Protein AF-A0A0T1W677-F1 (afdb_monomer_lite)

Sequence (73 aa):
MHFTARYLTPLAVAGGSALAIAMSPAAAAAPLSCTDVGSATQCVSPGNSQITANAPVVQQQQWPEFIIIHRNR

Secondary structure (DSSP, 8-state):
----GGGTHHHHHHHHHHHHHHTS-----PPPEEEEETTEEEEEETTEEEEEEPPP-----------------

Foldseek 3Di:
DDPPCVVCVVVVVVVVVVVVVVPPPPPDPFDWDWDDDPQKIWIDGVPDIDIGGDDDDDDDPDDDDDDDDDDDD

Radius of gyration: 34.4 Å; chains: 1; bounding box: 58×43×109 Å

pLDDT: mean 72.33, std 13.08, range [43.88, 92.69]

Structure (mmCIF, N/CA/C/O backbone):
data_AF-A0A0T1W677-F1
#
_entry.id   AF-A0A0T1W677-F1
#
loop_
_atom_site.group_PDB
_atom_site.id
_atom_site.type_symbol
_atom_site.label_atom_id
_atom_site.label_alt_id
_atom_site.label_comp_id
_atom_site.label_asym_id
_atom_site.label_entity_id
_atom_site.label_seq_id
_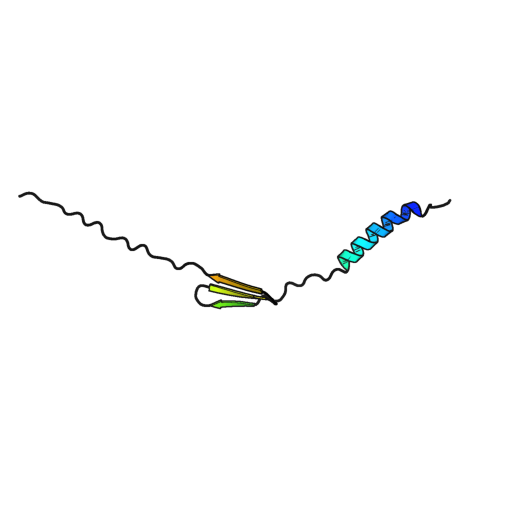atom_site.pdbx_PDB_ins_code
_atom_site.Cartn_x
_atom_site.Cartn_y
_atom_site.Cartn_z
_atom_site.occupancy
_atom_site.B_iso_or_equiv
_atom_site.auth_seq_id
_atom_site.auth_comp_id
_atom_site.auth_asym_id
_atom_site.auth_atom_id
_atom_site.pdbx_PDB_model_num
ATOM 1 N N . MET A 1 1 ? 20.542 32.834 -50.254 1.00 43.88 1 MET A N 1
ATOM 2 C CA . MET A 1 1 ? 19.846 32.847 -48.949 1.00 43.88 1 MET A CA 1
ATOM 3 C C . MET A 1 1 ? 20.541 31.837 -48.049 1.00 43.88 1 MET A C 1
ATOM 5 O O . MET A 1 1 ? 20.364 30.645 -48.249 1.00 43.88 1 MET A O 1
ATOM 9 N N . HIS A 1 2 ? 21.406 32.286 -47.138 1.00 53.91 2 HIS A N 1
ATOM 10 C CA . HIS A 1 2 ? 22.020 31.394 -46.154 1.00 53.91 2 HIS A CA 1
ATOM 11 C C . HIS A 1 2 ? 21.067 31.283 -44.963 1.00 53.91 2 HIS A C 1
ATOM 13 O O . HIS A 1 2 ? 21.008 32.194 -44.142 1.00 53.91 2 HIS A O 1
ATOM 19 N N . PHE A 1 3 ? 20.297 30.195 -44.887 1.00 58.72 3 PHE A N 1
ATOM 20 C CA . PHE A 1 3 ? 19.631 29.832 -43.638 1.00 58.72 3 PHE A CA 1
ATOM 21 C C . PHE A 1 3 ? 20.729 29.443 -42.648 1.00 58.72 3 PHE A C 1
ATOM 23 O O . PHE A 1 3 ? 21.342 28.382 -42.746 1.00 58.72 3 PHE A O 1
ATOM 30 N N . THR A 1 4 ? 21.054 30.358 -41.741 1.00 60.94 4 THR A N 1
ATOM 31 C CA . THR A 1 4 ? 22.054 30.149 -40.701 1.00 60.94 4 THR A CA 1
ATOM 32 C C . THR A 1 4 ? 21.574 29.026 -39.785 1.00 60.94 4 THR A C 1
ATOM 34 O O . THR A 1 4 ? 20.614 29.182 -39.032 1.00 60.94 4 THR A O 1
ATOM 37 N N . ALA A 1 5 ? 22.282 27.892 -39.817 1.00 60.75 5 ALA A N 1
ATOM 38 C CA . ALA A 1 5 ? 22.029 26.694 -39.004 1.00 60.75 5 ALA A CA 1
ATOM 39 C C . ALA A 1 5 ? 21.929 26.967 -37.485 1.00 60.75 5 ALA A C 1
ATOM 41 O O . ALA A 1 5 ? 21.439 26.140 -36.720 1.00 60.75 5 ALA A O 1
ATOM 42 N N . ARG A 1 6 ? 22.338 28.165 -37.053 1.00 60.81 6 ARG A N 1
ATOM 43 C CA . ARG A 1 6 ? 22.244 28.688 -35.688 1.00 60.81 6 ARG A CA 1
ATOM 44 C C . ARG A 1 6 ? 20.811 28.836 -35.156 1.00 60.81 6 ARG A C 1
ATOM 46 O O . ARG A 1 6 ? 20.648 28.928 -33.947 1.00 60.81 6 ARG A O 1
ATOM 53 N N . TYR A 1 7 ? 19.795 28.846 -36.023 1.00 59.81 7 TYR A N 1
ATOM 54 C CA . TYR A 1 7 ? 18.380 28.874 -35.620 1.00 59.81 7 TYR A CA 1
ATOM 55 C C . TYR A 1 7 ? 17.724 27.485 -35.556 1.00 59.81 7 TYR A C 1
ATOM 57 O O . TYR A 1 7 ? 16.625 27.354 -35.026 1.00 59.81 7 TYR A O 1
ATOM 65 N N . LEU A 1 8 ? 18.396 26.441 -36.054 1.00 58.38 8 LEU A N 1
ATOM 66 C CA . LEU A 1 8 ? 17.902 25.058 -36.012 1.00 58.38 8 LEU A CA 1
ATOM 67 C C . LEU A 1 8 ? 18.331 24.318 -34.738 1.00 58.38 8 LEU A C 1
ATOM 69 O O . LEU A 1 8 ? 17.688 23.353 -34.331 1.00 58.38 8 LEU A O 1
ATOM 73 N N . THR A 1 9 ? 19.387 24.789 -34.075 1.00 59.88 9 THR A N 1
ATOM 74 C CA . THR A 1 9 ? 19.871 24.246 -32.801 1.00 59.88 9 THR A CA 1
ATOM 75 C C . THR A 1 9 ? 18.827 24.252 -31.674 1.00 59.88 9 THR A C 1
ATOM 77 O O . THR A 1 9 ? 18.686 23.208 -31.038 1.00 59.88 9 THR A O 1
ATOM 80 N N . PRO A 1 10 ? 18.043 25.323 -31.413 1.00 57.66 10 PRO A N 1
ATOM 81 C CA . PRO A 1 10 ? 17.021 25.275 -30.363 1.00 57.66 10 PRO A CA 1
ATOM 82 C C . PRO A 1 10 ? 15.867 24.315 -30.696 1.00 57.66 10 PRO A C 1
ATOM 84 O O . PRO A 1 10 ? 15.335 23.666 -29.797 1.00 57.66 10 PRO A O 1
ATOM 8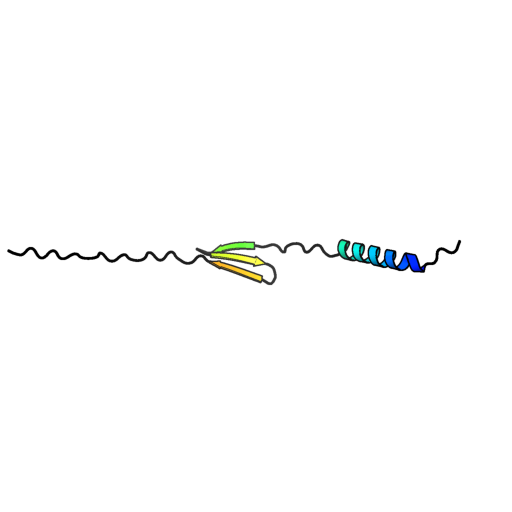7 N N . LEU A 1 11 ? 15.513 24.171 -31.979 1.00 58.91 11 LEU A N 1
ATOM 88 C CA . LEU A 1 11 ? 14.466 23.246 -32.432 1.00 58.91 11 LEU A CA 1
ATOM 89 C C . LEU A 1 11 ? 14.872 21.778 -32.233 1.00 58.91 11 LEU A C 1
ATOM 91 O O . LEU A 1 11 ? 14.051 20.970 -31.803 1.00 58.91 11 LEU A O 1
ATOM 95 N N . ALA A 1 12 ? 16.140 21.439 -32.479 1.00 59.84 12 ALA A N 1
ATOM 96 C CA . ALA A 1 12 ? 16.659 20.090 -32.256 1.00 59.84 12 ALA A CA 1
ATOM 97 C C . ALA A 1 12 ? 16.653 19.696 -30.766 1.00 59.84 12 ALA A C 1
ATOM 99 O O . ALA A 1 12 ? 16.309 18.564 -30.426 1.00 59.84 12 ALA A O 1
ATOM 100 N N . VAL A 1 13 ? 16.974 20.636 -29.870 1.00 59.59 13 VAL A N 1
ATOM 101 C CA . VAL A 1 13 ? 16.952 20.409 -28.413 1.00 59.59 13 VAL A CA 1
ATOM 102 C C . VAL A 1 13 ? 15.523 20.194 -27.902 1.00 59.59 13 VAL A C 1
ATOM 104 O O . VAL A 1 13 ? 15.290 19.279 -27.114 1.00 59.59 13 VAL A O 1
ATOM 107 N N . ALA A 1 14 ? 14.557 20.987 -28.378 1.00 57.25 14 ALA A N 1
ATOM 108 C CA . ALA A 1 14 ? 13.151 20.850 -27.994 1.00 57.25 14 ALA A CA 1
ATOM 109 C C . ALA A 1 14 ? 12.487 19.576 -28.557 1.00 57.25 14 ALA A C 1
ATOM 111 O O . ALA A 1 14 ? 11.693 18.936 -27.873 1.00 57.25 14 ALA A O 1
ATOM 112 N N . GLY A 1 15 ? 12.825 19.174 -29.787 1.00 56.50 15 GLY A N 1
ATOM 113 C CA . GLY A 1 15 ? 12.342 17.916 -30.367 1.00 56.50 15 GLY A CA 1
ATOM 114 C C . GLY A 1 15 ? 12.931 16.679 -29.677 1.00 56.50 15 GLY A C 1
ATOM 115 O O . GLY A 1 15 ? 12.221 15.705 -29.434 1.00 56.50 15 GLY A O 1
ATOM 116 N N . GLY A 1 16 ? 14.215 16.725 -29.305 1.00 57.00 16 GLY A N 1
ATOM 117 C CA . GLY A 1 16 ? 14.894 15.617 -28.629 1.00 57.00 16 GLY A CA 1
ATOM 118 C C . GLY A 1 16 ? 14.349 15.322 -27.228 1.00 57.00 16 GLY A C 1
ATOM 119 O O . GLY A 1 16 ? 14.226 14.157 -26.852 1.00 57.00 16 GLY A O 1
ATOM 120 N N . SER A 1 17 ? 13.966 16.348 -26.465 1.00 56.81 17 SER A N 1
ATOM 121 C CA . SER A 1 17 ? 13.406 16.160 -25.121 1.00 56.81 17 SER A CA 1
ATOM 122 C C . SER A 1 17 ? 12.000 15.556 -25.146 1.00 56.81 17 SER A C 1
ATOM 124 O O . SER A 1 17 ? 11.710 14.674 -24.342 1.00 56.81 17 SER A O 1
ATOM 126 N N . ALA A 1 18 ? 11.151 15.944 -26.102 1.00 57.34 18 ALA A N 1
ATOM 127 C CA . ALA A 1 18 ? 9.831 15.335 -26.279 1.00 57.34 18 ALA A CA 1
ATOM 128 C C . ALA A 1 18 ? 9.926 13.839 -26.625 1.00 57.34 18 ALA A C 1
ATOM 130 O O . ALA A 1 18 ? 9.174 13.032 -26.080 1.00 57.34 18 ALA A O 1
ATOM 131 N N . LEU A 1 19 ? 10.892 13.455 -27.469 1.00 57.59 19 LEU A N 1
ATOM 132 C CA . LEU A 1 19 ? 11.173 12.049 -27.760 1.00 57.59 19 LEU A CA 1
ATOM 133 C C . LEU A 1 19 ? 11.683 11.312 -26.517 1.00 57.59 19 LEU A C 1
ATOM 135 O O . LEU A 1 19 ? 11.215 10.218 -26.243 1.00 57.59 19 LEU A O 1
ATOM 139 N N . ALA A 1 20 ? 12.569 11.907 -25.715 1.00 59.53 20 ALA A N 1
ATOM 140 C CA . ALA A 1 20 ? 13.043 11.282 -24.477 1.00 59.53 20 ALA A CA 1
ATOM 141 C C . ALA A 1 20 ? 11.911 11.021 -23.463 1.00 59.53 20 ALA A C 1
ATOM 143 O O . ALA A 1 20 ? 11.915 9.993 -22.790 1.00 59.53 20 ALA A O 1
ATOM 144 N N . ILE A 1 21 ? 10.919 11.914 -23.383 1.00 61.59 21 ILE A N 1
ATOM 145 C CA . ILE A 1 21 ? 9.747 11.746 -22.509 1.00 61.59 21 ILE A CA 1
ATOM 146 C C . ILE A 1 21 ? 8.791 10.692 -23.087 1.00 61.59 21 ILE A C 1
ATOM 148 O O . ILE A 1 21 ? 8.313 9.829 -22.353 1.00 61.59 21 ILE A O 1
ATOM 152 N N . ALA A 1 22 ? 8.555 10.706 -24.402 1.00 60.78 22 ALA A N 1
ATOM 153 C CA . ALA A 1 22 ? 7.701 9.726 -25.077 1.00 60.78 22 ALA A CA 1
ATOM 154 C C . ALA A 1 22 ? 8.285 8.301 -25.059 1.00 60.78 22 ALA A C 1
ATOM 156 O O . ALA A 1 22 ? 7.536 7.330 -25.061 1.00 60.78 22 ALA A O 1
ATOM 157 N N . MET A 1 23 ? 9.614 8.179 -25.027 1.00 60.72 23 MET A N 1
ATOM 158 C CA . MET A 1 23 ? 10.338 6.906 -24.943 1.00 60.72 23 MET A CA 1
ATOM 159 C C . MET A 1 23 ? 10.594 6.484 -23.489 1.00 60.72 23 MET A C 1
ATOM 161 O O . MET A 1 23 ? 11.194 5.433 -23.256 1.00 60.72 23 MET A O 1
ATOM 165 N N . SER A 1 24 ? 10.189 7.297 -22.503 1.00 60.50 24 SER A N 1
ATOM 166 C CA . SER A 1 24 ? 10.334 6.915 -21.103 1.00 60.50 24 SER A CA 1
ATOM 167 C C . SER A 1 24 ? 9.458 5.690 -20.825 1.00 60.50 24 SER A C 1
ATOM 169 O O . SER A 1 24 ? 8.307 5.647 -21.273 1.00 60.50 24 SER A O 1
ATOM 171 N N . PRO A 1 25 ? 9.973 4.670 -20.115 1.00 59.66 25 PRO A N 1
ATOM 172 C CA . PRO A 1 25 ? 9.144 3.566 -19.672 1.00 59.66 25 PRO A CA 1
ATOM 173 C C . PRO A 1 25 ? 7.988 4.135 -18.857 1.00 59.66 25 PRO A C 1
ATOM 175 O O . PRO A 1 25 ? 8.205 4.716 -17.791 1.00 59.66 25 PRO A O 1
ATOM 178 N N . ALA A 1 26 ? 6.761 3.988 -19.360 1.00 63.88 26 ALA A N 1
ATOM 179 C CA . ALA A 1 26 ? 5.580 4.235 -18.555 1.00 63.88 26 ALA A CA 1
ATOM 180 C C . ALA A 1 26 ? 5.714 3.335 -17.325 1.00 63.88 26 ALA A C 1
ATOM 182 O O . ALA A 1 26 ? 5.728 2.109 -17.455 1.00 63.88 26 ALA A O 1
ATOM 183 N N . ALA A 1 27 ? 5.914 3.936 -16.151 1.00 58.66 27 ALA A N 1
ATOM 184 C CA . ALA A 1 27 ? 6.005 3.203 -14.904 1.00 58.66 27 ALA A CA 1
ATOM 185 C C . ALA A 1 27 ? 4.658 2.505 -14.687 1.00 58.66 27 ALA A C 1
ATOM 187 O O . ALA A 1 27 ? 3.694 3.105 -14.215 1.00 58.66 27 ALA A O 1
ATOM 188 N N . ALA A 1 28 ? 4.574 1.246 -15.111 1.00 58.81 28 ALA A N 1
ATOM 189 C CA . ALA A 1 28 ? 3.444 0.395 -14.816 1.00 58.81 28 ALA A CA 1
ATOM 190 C C . ALA A 1 28 ? 3.382 0.266 -13.295 1.00 58.81 28 ALA A C 1
ATOM 192 O O . ALA A 1 28 ? 4.368 -0.126 -12.666 1.00 58.81 28 ALA A O 1
ATOM 193 N N . ALA A 1 29 ? 2.248 0.636 -12.700 1.00 58.94 29 ALA A N 1
ATOM 194 C CA . ALA A 1 29 ? 2.010 0.379 -11.291 1.00 58.94 29 ALA A CA 1
ATOM 195 C C . ALA A 1 29 ? 2.224 -1.122 -11.061 1.00 58.94 29 ALA A C 1
ATOM 197 O O . ALA A 1 29 ? 1.532 -1.950 -11.657 1.00 58.94 29 ALA A O 1
ATOM 198 N N . ALA A 1 30 ? 3.243 -1.469 -10.272 1.00 68.56 30 ALA A N 1
ATOM 199 C CA . ALA A 1 30 ? 3.517 -2.860 -9.959 1.00 68.56 30 ALA A CA 1
ATOM 200 C C . ALA A 1 30 ? 2.259 -3.483 -9.329 1.00 68.56 30 ALA A C 1
ATOM 202 O O . ALA A 1 30 ? 1.551 -2.786 -8.594 1.00 68.56 30 ALA A O 1
ATOM 203 N N . PRO A 1 31 ? 1.957 -4.762 -9.611 1.00 71.06 31 PRO A N 1
ATOM 204 C CA . PRO A 1 31 ? 0.753 -5.400 -9.100 1.00 71.06 31 PRO A CA 1
ATOM 205 C C . PRO A 1 31 ? 0.731 -5.307 -7.572 1.00 71.06 31 PRO A C 1
ATOM 207 O O . PRO A 1 31 ? 1.624 -5.812 -6.891 1.00 71.06 31 PRO A O 1
ATOM 210 N N . LEU A 1 32 ? -0.285 -4.620 -7.053 1.00 83.88 32 LEU A N 1
ATOM 211 C CA . LEU A 1 32 ? -0.544 -4.491 -5.628 1.00 83.88 32 LEU A CA 1
ATOM 212 C C . LEU A 1 32 ? -1.464 -5.640 -5.220 1.00 83.88 32 LEU A C 1
ATOM 214 O O . LEU A 1 32 ? -2.588 -5.738 -5.710 1.00 83.88 32 LEU A O 1
ATOM 218 N N . SER A 1 33 ? -0.988 -6.516 -4.341 1.00 88.31 33 SER A N 1
ATOM 219 C CA . SER A 1 33 ? -1.799 -7.601 -3.780 1.00 88.31 33 SER A CA 1
ATOM 220 C C . SER A 1 33 ? -2.198 -7.236 -2.360 1.00 88.31 33 SER A C 1
ATOM 222 O O . SER A 1 33 ? -1.324 -7.128 -1.503 1.00 88.31 33 SER A O 1
ATOM 224 N N . CYS A 1 34 ? -3.492 -7.031 -2.113 1.00 91.62 34 CYS A N 1
ATOM 225 C CA . CYS A 1 34 ? -4.011 -6.721 -0.783 1.00 91.62 34 CYS A CA 1
ATOM 226 C C . CYS A 1 34 ? -4.808 -7.899 -0.217 1.00 91.62 34 CYS A C 1
ATOM 228 O O . CYS A 1 34 ? -5.601 -8.513 -0.928 1.00 91.62 34 CYS A O 1
ATOM 230 N N . THR A 1 35 ? -4.598 -8.196 1.063 1.00 92.69 35 THR A N 1
ATOM 231 C CA . THR A 1 35 ? -5.346 -9.197 1.824 1.00 92.69 35 THR A CA 1
ATOM 232 C C . THR A 1 35 ? -5.763 -8.620 3.167 1.00 92.69 35 THR A C 1
ATOM 234 O O . THR A 1 35 ? -4.980 -7.939 3.835 1.00 92.69 35 THR A O 1
ATOM 237 N N . ASP A 1 36 ? -6.990 -8.917 3.580 1.00 90.81 36 ASP A N 1
ATOM 238 C CA . ASP A 1 36 ? -7.452 -8.610 4.929 1.00 90.81 36 ASP A CA 1
ATOM 239 C C . ASP A 1 36 ? -6.937 -9.668 5.909 1.00 90.81 36 ASP A C 1
ATOM 241 O O . ASP A 1 36 ? -7.000 -10.873 5.659 1.00 90.81 36 ASP A O 1
ATOM 245 N N . VAL A 1 37 ? -6.386 -9.199 7.025 1.00 87.56 37 VAL A N 1
ATOM 246 C CA . VAL A 1 37 ? -5.801 -9.996 8.103 1.00 87.56 37 VAL A CA 1
ATOM 247 C C . VAL A 1 37 ? -6.402 -9.509 9.423 1.00 87.56 37 VAL A C 1
ATOM 249 O O . VAL A 1 37 ? -5.874 -8.620 10.092 1.00 87.56 37 VAL A O 1
ATOM 252 N N . GLY A 1 38 ? -7.550 -10.076 9.800 1.00 86.00 38 GLY A N 1
ATOM 253 C CA . GLY A 1 38 ? -8.289 -9.653 10.995 1.00 86.00 38 GLY A CA 1
ATOM 254 C C . GLY A 1 38 ? -8.845 -8.230 10.854 1.00 86.00 38 GLY A C 1
ATOM 255 O O . GLY A 1 38 ? -9.608 -7.964 9.934 1.00 86.00 38 GLY A O 1
ATOM 256 N N . SER A 1 39 ? -8.464 -7.322 11.761 1.00 86.56 39 SER A N 1
ATOM 257 C CA . SER A 1 39 ? -8.847 -5.891 11.731 1.00 86.56 39 SER A CA 1
ATOM 258 C C . SER A 1 39 ? -7.847 -5.003 10.973 1.00 86.56 39 SER A C 1
ATOM 260 O O . SER A 1 39 ? -7.820 -3.783 11.166 1.00 86.56 39 SER A O 1
ATOM 262 N N . ALA A 1 40 ? -6.979 -5.615 10.169 1.00 87.75 40 ALA A N 1
ATOM 263 C CA . ALA A 1 40 ? -5.951 -4.940 9.397 1.00 87.75 40 ALA A CA 1
ATOM 264 C C . ALA A 1 40 ? -6.000 -5.362 7.928 1.00 87.75 40 ALA A C 1
ATOM 266 O O . ALA A 1 40 ? -6.376 -6.486 7.607 1.00 87.75 40 ALA A O 1
ATOM 267 N N . THR A 1 41 ? -5.541 -4.481 7.050 1.00 91.75 41 THR A N 1
ATOM 268 C CA . THR A 1 41 ? -5.343 -4.746 5.627 1.00 91.75 41 THR A CA 1
ATOM 269 C C . THR A 1 41 ? -3.847 -4.697 5.334 1.00 91.75 41 THR A C 1
ATOM 271 O O . THR A 1 41 ? -3.159 -3.732 5.682 1.00 91.75 41 THR A O 1
ATOM 274 N N . GLN A 1 42 ? -3.330 -5.746 4.700 1.00 91.56 42 GLN A N 1
ATOM 275 C CA . GLN A 1 42 ? -1.942 -5.842 4.265 1.00 91.56 42 GLN A CA 1
ATOM 276 C C . GLN A 1 42 ? -1.880 -5.767 2.745 1.00 91.56 42 GLN A C 1
ATOM 278 O O . GLN A 1 42 ? -2.514 -6.566 2.067 1.00 91.56 42 GLN A O 1
ATOM 283 N N . CYS A 1 43 ? -1.075 -4.850 2.213 1.00 91.75 43 CYS A N 1
ATOM 284 C CA . CYS A 1 43 ? -0.823 -4.720 0.784 1.00 91.75 43 CYS A CA 1
ATOM 285 C C . CYS A 1 43 ? 0.662 -4.931 0.479 1.00 91.75 43 CYS A C 1
ATOM 287 O O . CYS A 1 43 ? 1.530 -4.322 1.107 1.00 91.75 43 CYS A O 1
ATOM 289 N N . VAL A 1 44 ? 0.948 -5.775 -0.511 1.00 90.38 44 VAL A N 1
ATOM 290 C CA . VAL A 1 44 ? 2.304 -6.149 -0.922 1.00 90.38 44 VAL A CA 1
ATOM 291 C C . VAL A 1 44 ? 2.531 -5.757 -2.377 1.00 90.38 44 VAL A C 1
ATOM 293 O O . VAL A 1 44 ? 1.706 -6.026 -3.251 1.00 90.38 44 VAL A O 1
ATOM 296 N N . SER A 1 45 ? 3.679 -5.137 -2.628 1.00 87.38 45 SER A N 1
ATOM 297 C CA . SER A 1 45 ? 4.237 -4.853 -3.949 1.00 87.38 45 SER A CA 1
ATOM 298 C C . SER A 1 45 ? 5.713 -5.283 -3.976 1.00 87.38 45 SER A C 1
ATOM 300 O O . SER A 1 45 ? 6.312 -5.489 -2.916 1.00 87.38 45 SER A O 1
ATOM 302 N N . PRO A 1 46 ? 6.358 -5.410 -5.150 1.00 85.88 46 PRO A N 1
ATOM 303 C CA . PRO A 1 46 ? 7.788 -5.702 -5.213 1.00 85.88 46 PRO A CA 1
ATOM 304 C C . PRO A 1 46 ? 8.597 -4.698 -4.375 1.00 85.88 46 PRO A C 1
ATOM 306 O O . PRO A 1 46 ? 8.542 -3.495 -4.617 1.00 85.88 46 PRO A O 1
ATOM 309 N N . GLY A 1 47 ? 9.306 -5.191 -3.356 1.00 85.00 47 GLY A N 1
ATOM 310 C CA . GLY A 1 47 ? 10.153 -4.380 -2.474 1.00 85.00 47 GLY A CA 1
ATOM 311 C C . GLY A 1 47 ? 9.435 -3.553 -1.398 1.00 85.00 47 GLY A C 1
ATOM 312 O O . GLY A 1 47 ? 10.114 -2.849 -0.658 1.00 85.00 47 GLY A O 1
ATOM 313 N N . ASN A 1 48 ? 8.104 -3.626 -1.272 1.00 86.62 48 ASN A N 1
ATOM 314 C CA . ASN A 1 48 ? 7.359 -2.868 -0.262 1.00 86.62 48 ASN A CA 1
ATOM 315 C C . ASN A 1 48 ? 6.157 -3.657 0.286 1.00 86.62 48 ASN A C 1
ATOM 317 O O . ASN A 1 4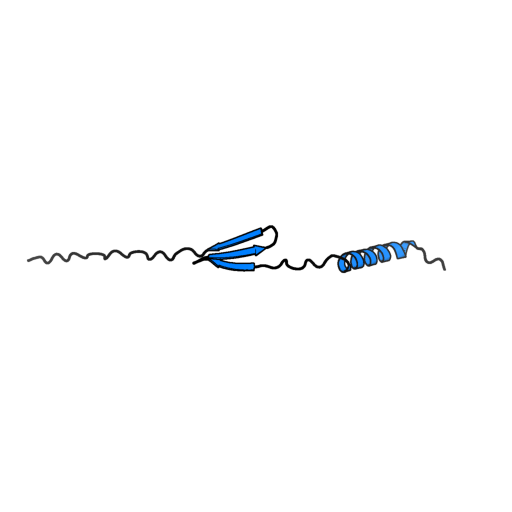8 ? 5.385 -4.245 -0.466 1.00 86.62 48 ASN A O 1
ATOM 321 N N . SER A 1 49 ? 5.986 -3.641 1.608 1.00 90.06 49 SER A N 1
ATOM 322 C CA . SER A 1 49 ? 4.837 -4.224 2.307 1.00 90.06 49 SER A CA 1
ATOM 323 C C . SER A 1 49 ? 4.271 -3.179 3.253 1.00 90.06 49 SER A C 1
ATOM 325 O O . SER A 1 49 ? 4.959 -2.746 4.174 1.00 90.06 49 SER A O 1
ATOM 327 N N . GLN A 1 50 ? 3.014 -2.803 3.044 1.00 89.06 50 GLN A N 1
ATOM 328 C CA . GLN A 1 50 ? 2.301 -1.862 3.899 1.00 89.06 50 GLN A CA 1
ATOM 329 C C . GLN A 1 50 ? 1.209 -2.590 4.671 1.00 89.06 50 GLN A C 1
ATOM 331 O O . GLN A 1 50 ? 0.492 -3.421 4.117 1.00 89.06 50 GLN A O 1
ATOM 336 N N . ILE A 1 51 ? 1.082 -2.261 5.953 1.00 90.56 51 ILE A N 1
ATOM 337 C CA . ILE A 1 51 ? 0.036 -2.786 6.826 1.00 90.56 51 ILE A CA 1
ATOM 338 C C . ILE A 1 51 ? -0.710 -1.590 7.408 1.00 90.56 51 ILE A C 1
ATOM 340 O O . ILE A 1 51 ? -0.104 -0.717 8.028 1.00 90.56 51 ILE A O 1
ATOM 344 N N . THR A 1 52 ? -2.024 -1.563 7.219 1.00 90.12 52 THR A N 1
ATOM 345 C CA . THR A 1 52 ? -2.927 -0.590 7.834 1.00 90.12 52 THR A CA 1
ATOM 346 C C . THR A 1 52 ? -3.839 -1.327 8.797 1.00 90.12 52 THR A C 1
ATOM 348 O O . THR A 1 52 ? -4.518 -2.265 8.401 1.00 90.12 52 THR A O 1
ATOM 351 N N . ALA A 1 53 ? -3.865 -0.905 10.059 1.00 88.25 53 ALA A N 1
ATOM 352 C CA . ALA A 1 53 ? -4.732 -1.476 11.082 1.00 88.25 53 ALA A CA 1
ATOM 353 C C . ALA A 1 53 ? -5.582 -0.379 11.718 1.00 88.25 53 ALA A C 1
ATOM 355 O O . ALA A 1 53 ? -5.076 0.704 12.024 1.00 88.25 53 ALA A O 1
ATOM 356 N N . ASN A 1 54 ? -6.856 -0.676 11.959 1.00 84.44 54 ASN A N 1
ATOM 357 C CA . ASN A 1 54 ? -7.704 0.205 12.749 1.00 84.44 54 ASN A CA 1
ATOM 358 C C . ASN A 1 54 ? -7.483 -0.063 14.240 1.00 84.44 54 ASN A C 1
ATOM 360 O O . ASN A 1 54 ? -7.376 -1.213 14.672 1.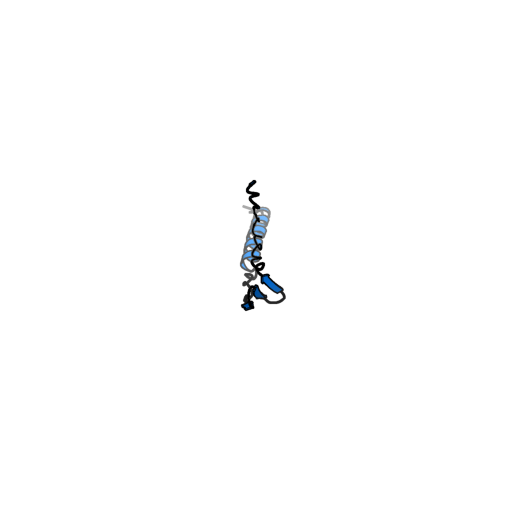00 84.44 54 ASN A O 1
ATOM 364 N N . ALA A 1 55 ? -7.435 1.008 15.035 1.00 79.69 55 ALA A N 1
ATOM 365 C CA . ALA A 1 55 ? -7.385 0.880 16.484 1.00 79.69 55 ALA A CA 1
ATOM 366 C C . ALA A 1 55 ? -8.651 0.162 16.995 1.00 79.69 55 ALA A C 1
ATOM 368 O O . ALA A 1 55 ? -9.747 0.424 16.486 1.00 79.69 55 ALA A O 1
ATOM 369 N N . PRO A 1 56 ? -8.530 -0.728 17.995 1.00 76.00 56 PRO A N 1
ATOM 370 C CA . PRO A 1 56 ? -9.695 -1.349 18.603 1.00 76.00 56 PRO A CA 1
ATOM 371 C C . PRO A 1 56 ? -10.571 -0.285 19.272 1.00 76.00 56 PRO A C 1
ATOM 373 O O . PRO A 1 56 ? -10.073 0.652 19.899 1.00 76.00 56 PRO A O 1
ATOM 376 N N . VAL A 1 57 ? -11.891 -0.444 19.164 1.00 79.19 57 VAL A N 1
ATOM 377 C CA . VAL A 1 57 ? -12.842 0.390 19.905 1.00 79.19 57 VAL A CA 1
ATOM 378 C C . VAL A 1 57 ? -12.738 0.022 21.383 1.00 79.19 57 VAL A C 1
ATOM 380 O O . VAL A 1 57 ? -13.150 -1.062 21.790 1.00 79.19 57 VAL A O 1
ATOM 383 N N . VAL A 1 58 ? -12.187 0.922 22.196 1.00 78.38 58 VAL A N 1
ATOM 384 C CA . VAL A 1 58 ? -12.201 0.781 23.655 1.00 78.38 58 VAL A CA 1
ATOM 385 C C . VAL A 1 58 ? -13.530 1.336 24.159 1.00 78.38 58 VAL A C 1
ATOM 387 O O . VAL A 1 58 ? -13.745 2.548 24.147 1.00 78.38 58 VAL A O 1
ATOM 390 N N . GLN A 1 59 ? -14.442 0.463 24.596 1.00 75.19 59 GLN A N 1
ATOM 391 C CA . GLN A 1 59 ? -15.629 0.905 25.327 1.00 75.19 59 GLN A CA 1
ATOM 392 C C . GLN A 1 59 ? -15.166 1.478 26.668 1.00 75.19 59 GLN A C 1
ATOM 394 O O . GLN A 1 59 ? -14.649 0.751 27.517 1.00 75.19 59 GLN A O 1
ATOM 399 N N . GLN A 1 60 ? -15.316 2.791 26.853 1.00 71.44 60 GLN A N 1
ATOM 400 C CA . GLN A 1 60 ? -15.076 3.398 28.155 1.00 71.44 60 GLN A CA 1
ATOM 401 C C . GLN A 1 60 ? -16.133 2.868 29.118 1.00 71.44 60 GLN A C 1
ATOM 403 O O . GLN A 1 60 ? -17.326 3.122 28.956 1.00 71.44 60 GLN A O 1
ATOM 408 N N . GLN A 1 61 ? -15.692 2.066 30.083 1.00 68.56 61 GLN A N 1
ATOM 409 C CA . GLN A 1 61 ? -16.562 1.497 31.096 1.00 68.56 61 GLN A CA 1
ATOM 410 C C . GLN A 1 61 ? -17.062 2.643 31.981 1.00 68.56 61 GLN A C 1
ATOM 412 O O . GLN A 1 61 ? -16.334 3.141 32.838 1.00 68.56 61 GLN A O 1
ATOM 417 N N . GLN A 1 62 ? -18.280 3.116 31.708 1.00 71.31 62 GLN A N 1
ATOM 418 C CA . GLN A 1 62 ? -18.932 4.152 32.497 1.00 71.31 62 GLN A CA 1
ATOM 419 C C . GLN A 1 62 ? -19.306 3.551 33.850 1.00 71.31 62 GLN A C 1
ATOM 421 O O . GLN A 1 62 ? -20.211 2.720 33.948 1.00 71.31 62 GLN A O 1
ATOM 426 N N . TRP A 1 63 ? -18.562 3.930 34.885 1.00 64.69 63 TRP A N 1
ATOM 427 C CA . TRP A 1 63 ? -18.855 3.529 36.253 1.00 64.69 63 TRP A CA 1
ATOM 428 C C . TRP A 1 63 ? -20.167 4.186 36.691 1.00 64.69 63 TRP A C 1
ATOM 430 O O . TRP A 1 63 ? -20.355 5.378 36.436 1.00 64.69 63 TRP A O 1
ATOM 440 N N . PRO A 1 64 ? -21.098 3.444 37.313 1.00 76.56 64 PRO A N 1
ATOM 441 C CA . PRO A 1 64 ? -22.305 4.054 37.839 1.00 76.56 64 PRO A CA 1
ATOM 442 C C . PRO A 1 64 ? -21.936 4.994 38.992 1.00 76.56 64 PRO A C 1
ATOM 444 O O . PRO A 1 64 ? -21.394 4.563 40.010 1.00 76.56 64 PRO A O 1
ATOM 447 N N . GLU A 1 65 ? -22.257 6.276 38.829 1.00 76.44 65 GLU A N 1
ATOM 448 C CA . GLU A 1 65 ? -22.242 7.264 39.906 1.00 76.44 65 GLU A CA 1
ATOM 449 C C . GLU A 1 65 ? -23.301 6.834 40.935 1.00 76.44 65 GLU A C 1
ATOM 451 O O . GLU A 1 65 ? -24.507 6.894 40.674 1.00 76.44 65 GLU A O 1
ATOM 456 N N . PHE A 1 66 ? -22.878 6.330 42.095 1.00 74.31 66 PHE A N 1
ATOM 457 C CA . PHE A 1 66 ? -23.809 5.995 43.166 1.00 74.31 66 PHE A CA 1
ATOM 458 C C . PHE A 1 66 ? -24.196 7.286 43.904 1.00 74.31 66 PHE A C 1
ATOM 460 O O . PHE A 1 66 ? -23.362 7.965 44.497 1.00 74.31 66 PHE A O 1
ATOM 467 N N . ILE A 1 67 ? -25.480 7.643 43.881 1.00 73.81 67 ILE A N 1
ATOM 468 C CA . ILE A 1 67 ? -26.016 8.742 44.694 1.00 73.81 67 ILE A CA 1
ATOM 469 C C . ILE A 1 67 ? -26.586 8.134 45.979 1.00 73.81 67 ILE A C 1
ATOM 471 O O . ILE A 1 67 ? -27.598 7.434 45.948 1.00 73.81 67 ILE A O 1
ATOM 475 N N . ILE A 1 68 ? -25.941 8.396 47.122 1.00 77.50 68 ILE A N 1
ATOM 476 C CA . ILE A 1 68 ? -26.462 8.018 48.445 1.00 77.50 68 ILE A CA 1
ATOM 477 C C . ILE A 1 68 ? -27.400 9.125 48.925 1.00 77.50 68 ILE A C 1
ATOM 479 O O . ILE A 1 68 ? -26.957 10.209 49.302 1.00 77.50 68 ILE A O 1
ATOM 483 N N . ILE A 1 69 ? -28.706 8.851 48.939 1.00 78.75 69 ILE A N 1
ATOM 484 C CA . ILE A 1 69 ? -29.692 9.744 49.556 1.00 78.75 69 ILE A CA 1
ATOM 485 C C . ILE A 1 69 ? -29.797 9.392 51.043 1.00 78.75 69 ILE A C 1
ATOM 487 O O . ILE A 1 69 ? -30.422 8.398 51.416 1.00 78.75 69 ILE A O 1
ATOM 491 N N . HIS 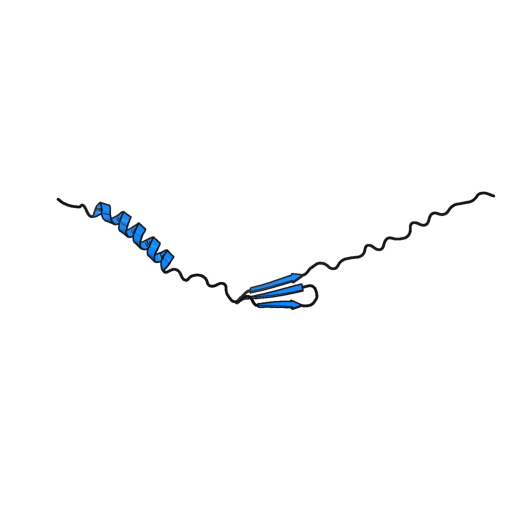A 1 70 ? -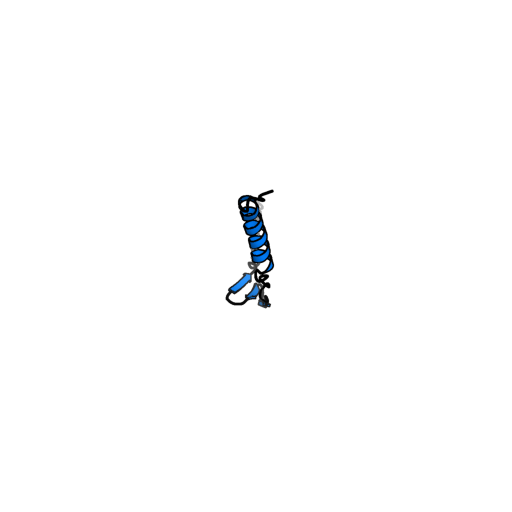29.215 10.220 51.911 1.00 74.31 70 HIS A N 1
ATOM 492 C CA . HIS A 1 70 ? -29.448 10.125 53.351 1.00 74.31 70 HIS A CA 1
ATOM 493 C C . HIS A 1 70 ? -30.832 10.698 53.686 1.00 74.31 70 HIS A C 1
ATOM 495 O O . HIS A 1 70 ? -31.028 11.912 53.722 1.00 74.31 70 HIS A O 1
ATOM 501 N N . ARG A 1 71 ? -31.816 9.824 53.929 1.00 74.38 71 ARG A N 1
ATOM 502 C CA . ARG A 1 71 ? -33.121 10.227 54.471 1.00 74.38 71 ARG A CA 1
ATOM 503 C C . ARG A 1 71 ? -33.005 10.348 55.991 1.00 74.38 71 ARG A C 1
ATOM 505 O O . ARG A 1 71 ? -32.954 9.336 56.685 1.00 74.38 71 ARG A O 1
ATOM 512 N N . ASN A 1 72 ? -32.944 11.581 56.488 1.00 67.88 72 ASN A N 1
ATOM 513 C CA . ASN A 1 72 ? -32.946 11.878 57.920 1.00 67.88 72 ASN A CA 1
ATOM 514 C C . ASN A 1 72 ? -34.320 11.524 58.517 1.00 67.88 72 ASN A C 1
ATOM 516 O O . ASN A 1 72 ? -35.346 11.930 57.963 1.00 67.88 72 ASN A O 1
ATOM 520 N N . ARG A 1 73 ? -34.329 10.729 59.590 1.00 65.38 73 ARG A N 1
ATOM 521 C CA . ARG A 1 73 ? -35.533 10.328 60.329 1.00 65.38 73 ARG A CA 1
ATOM 522 C C . ARG A 1 73 ? -35.711 11.204 61.559 1.00 65.38 73 ARG A C 1
ATOM 524 O O . ARG A 1 73 ? -34.672 11.566 62.150 1.00 65.38 73 ARG A O 1
#